Protein AF-A0A924S547-F1 (afdb_monomer)

Secondary structure (DSSP, 8-state):
---STTT-HHHHHHHHHHHS------S-S---S--TT----SEEEEETTEEEEE-HHHHHTT--TT-BHHHHHHH-TT-EE-

Foldseek 3Di:
DPPPCQVCVPVVQVVVQVPDDLDQDPPPDPDDDDDPPPRRAWEFEDDPFFTQGTDPNLVVLVHDGGDGNVVSCVSPVPYHYD

Structure (mmCIF, N/CA/C/O backbone):
data_AF-A0A924S547-F1
#
_entry.id   AF-A0A924S547-F1
#
loop_
_atom_site.group_PDB
_atom_site.id
_atom_site.type_symbol
_atom_site.label_atom_id
_atom_site.label_alt_id
_atom_site.label_comp_id
_atom_site.label_asym_id
_atom_site.label_entity_id
_atom_site.label_seq_id
_atom_site.pdbx_PDB_ins_code
_atom_site.Cartn_x
_atom_site.Cartn_y
_atom_site.Cartn_z
_atom_site.occupancy
_atom_site.B_iso_or_equiv
_atom_site.auth_seq_id
_atom_site.auth_comp_id
_atom_site.auth_asym_id
_atom_site.auth_atom_id
_atom_site.pdbx_PDB_model_num
ATOM 1 N N . MET A 1 1 ? -16.383 -18.197 -5.359 1.00 40.75 1 MET A N 1
ATOM 2 C CA . MET A 1 1 ? -15.352 -18.686 -4.421 1.00 40.75 1 MET A CA 1
ATOM 3 C C . MET A 1 1 ? -13.996 -18.154 -4.864 1.00 40.75 1 MET A C 1
ATOM 5 O O . MET A 1 1 ? -13.434 -18.675 -5.811 1.00 40.75 1 MET A O 1
ATOM 9 N N . LEU A 1 2 ? -13.518 -17.081 -4.228 1.00 47.72 2 LEU A N 1
ATOM 10 C CA . LEU A 1 2 ? -12.189 -16.478 -4.411 1.00 47.72 2 LEU A CA 1
ATOM 11 C C . LEU A 1 2 ? -11.479 -16.554 -3.048 1.00 47.72 2 LEU A C 1
ATOM 13 O O . LEU A 1 2 ? -11.422 -15.583 -2.309 1.00 47.72 2 LEU A O 1
ATOM 17 N N . TRP A 1 3 ? -11.094 -17.764 -2.633 1.00 44.50 3 TRP A N 1
ATOM 18 C CA . TRP A 1 3 ? -10.576 -18.028 -1.275 1.00 44.50 3 TRP A CA 1
ATOM 19 C C . TRP A 1 3 ? -9.061 -18.274 -1.231 1.00 44.50 3 TRP A C 1
ATOM 21 O O . TRP A 1 3 ? -8.507 -18.501 -0.162 1.00 44.50 3 TRP A O 1
ATOM 31 N N . ILE A 1 4 ? -8.371 -18.177 -2.370 1.00 54.81 4 ILE A N 1
ATOM 32 C CA . ILE A 1 4 ? -6.903 -18.245 -2.417 1.00 54.81 4 ILE A CA 1
ATOM 33 C C . ILE A 1 4 ? -6.255 -16.892 -2.089 1.00 54.81 4 ILE A C 1
ATOM 35 O O . ILE A 1 4 ? -5.179 -16.859 -1.500 1.00 54.81 4 ILE A O 1
ATOM 39 N N . GLY A 1 5 ? -6.931 -15.771 -2.365 1.00 52.62 5 GLY A N 1
ATOM 40 C CA . GLY A 1 5 ? -6.293 -14.457 -2.274 1.00 52.62 5 GLY A CA 1
ATOM 41 C C . GLY A 1 5 ? -6.086 -13.896 -0.857 1.00 52.62 5 GLY A C 1
ATOM 42 O O . GLY A 1 5 ? -5.347 -12.929 -0.678 1.00 52.62 5 GLY A O 1
ATOM 43 N N . ILE A 1 6 ? -6.726 -14.491 0.155 1.00 57.88 6 ILE A N 1
ATOM 44 C CA . ILE A 1 6 ? -6.702 -13.984 1.539 1.00 57.88 6 ILE A CA 1
ATOM 45 C C . ILE A 1 6 ? -5.594 -14.658 2.366 1.00 57.88 6 ILE A C 1
ATOM 47 O O . ILE A 1 6 ? -5.065 -14.052 3.294 1.00 57.88 6 ILE A O 1
ATOM 51 N N . HIS A 1 7 ? -5.199 -15.890 2.025 1.00 58.69 7 HIS A N 1
ATOM 52 C CA . HIS A 1 7 ? -4.193 -16.632 2.795 1.00 58.69 7 HIS A CA 1
ATOM 53 C C . HIS A 1 7 ? -2.746 -16.344 2.373 1.00 58.69 7 HIS A C 1
ATOM 55 O O . HIS A 1 7 ? -1.836 -16.571 3.168 1.00 58.69 7 HIS A O 1
ATOM 61 N N . LEU A 1 8 ? -2.527 -15.802 1.170 1.00 66.62 8 LEU A N 1
ATOM 62 C CA . LEU A 1 8 ? -1.205 -15.426 0.659 1.00 66.62 8 LEU A CA 1
AT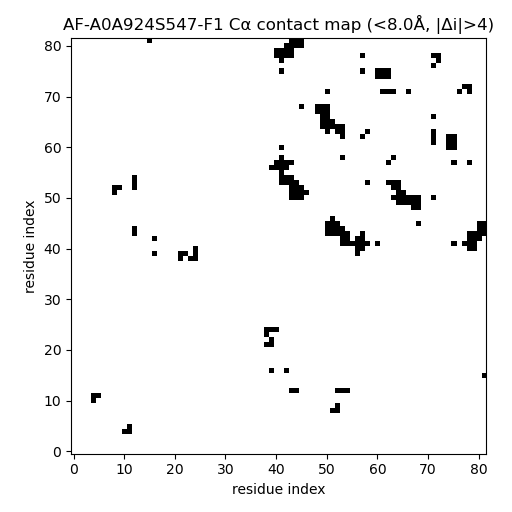OM 63 C C . LEU A 1 8 ? -1.265 -14.042 -0.012 1.00 66.62 8 LEU A C 1
ATOM 65 O O . LEU A 1 8 ? -1.352 -13.954 -1.236 1.00 66.62 8 LEU A O 1
ATOM 69 N N . PRO A 1 9 ? -1.212 -12.942 0.765 1.00 67.06 9 PRO A N 1
ATOM 70 C CA . PRO A 1 9 ? -1.327 -11.584 0.226 1.00 67.06 9 PRO A CA 1
ATOM 71 C C . PRO A 1 9 ? -0.232 -11.237 -0.794 1.00 67.06 9 PRO A C 1
ATOM 73 O O . PRO A 1 9 ? -0.472 -10.420 -1.678 1.00 67.06 9 PRO A O 1
ATOM 76 N N . ALA A 1 10 ? 0.939 -11.878 -0.707 1.00 71.88 10 ALA A N 1
ATOM 77 C CA . ALA A 1 10 ? 2.007 -11.744 -1.698 1.00 71.88 10 ALA A CA 1
ATOM 78 C C . ALA A 1 10 ? 1.598 -12.314 -3.069 1.00 71.88 10 ALA A C 1
ATOM 80 O O . ALA A 1 10 ? 1.703 -11.620 -4.072 1.00 71.88 10 ALA A O 1
ATOM 81 N N . LEU A 1 11 ? 1.015 -13.518 -3.099 1.00 75.94 11 LEU A N 1
ATOM 82 C CA . LEU A 1 11 ? 0.588 -14.176 -4.339 1.00 75.94 11 LEU A CA 1
ATOM 83 C C . LEU A 1 11 ? -0.579 -13.434 -5.013 1.00 75.94 11 LEU A C 1
ATOM 85 O O . LEU A 1 11 ? -0.656 -13.350 -6.240 1.00 75.94 11 LEU A O 1
ATOM 89 N N . SER A 1 12 ? -1.467 -12.839 -4.214 1.00 82.56 12 SER A N 1
ATOM 90 C CA . SER A 1 12 ? -2.517 -11.939 -4.709 1.00 82.56 12 SER A CA 1
ATOM 91 C C . SER A 1 12 ? -1.950 -10.671 -5.333 1.00 82.56 12 SER A C 1
ATOM 93 O O . SER A 1 12 ? -2.451 -10.222 -6.362 1.00 82.56 12 SER A O 1
ATOM 95 N N . LEU A 1 13 ? -0.926 -10.085 -4.707 1.00 83.06 13 LEU A N 1
ATOM 96 C CA . LEU A 1 13 ? -0.289 -8.864 -5.189 1.00 83.06 13 LEU A CA 1
ATOM 97 C C . LEU A 1 13 ? 0.434 -9.119 -6.513 1.00 83.06 13 LEU A C 1
ATOM 99 O O . LEU A 1 13 ? 0.231 -8.364 -7.455 1.00 83.06 13 LEU A O 1
ATOM 103 N N . GLU A 1 14 ? 1.200 -10.204 -6.605 1.00 83.56 14 GLU A N 1
ATOM 104 C CA . GLU A 1 14 ? 1.877 -10.629 -7.837 1.00 83.56 14 GLU A CA 1
ATOM 105 C C . GLU A 1 14 ? 0.878 -10.893 -8.968 1.00 83.56 14 GLU A C 1
ATOM 107 O O . GLU A 1 14 ? 1.038 -10.378 -10.072 1.00 83.56 14 GLU A O 1
ATOM 112 N N . SER A 1 15 ? -0.203 -11.628 -8.681 1.00 84.38 15 SER A N 1
ATO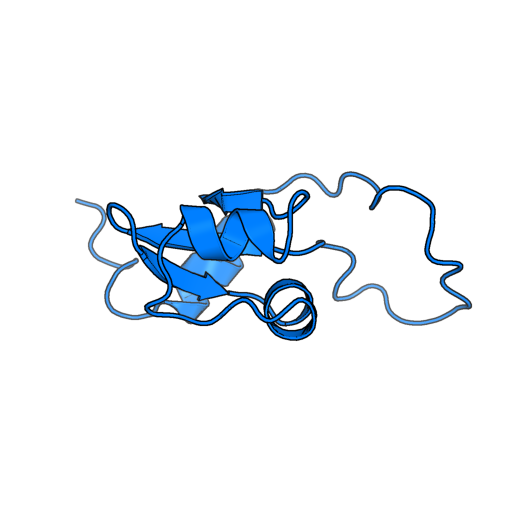M 113 C CA . SER A 1 15 ? -1.252 -11.907 -9.671 1.00 84.38 15 SER A CA 1
ATOM 114 C C . SER A 1 15 ? -1.923 -10.624 -10.161 1.00 84.38 15 SER A C 1
ATOM 116 O O . SER A 1 15 ? -2.186 -10.481 -11.350 1.00 84.38 15 SER A O 1
ATOM 118 N N . PHE A 1 16 ? -2.191 -9.675 -9.259 1.00 84.06 16 PHE A N 1
ATOM 119 C CA . PHE A 1 16 ? -2.756 -8.381 -9.626 1.00 84.06 16 PHE A CA 1
ATOM 120 C C . PHE A 1 16 ? -1.784 -7.575 -10.490 1.00 84.06 16 PHE A C 1
ATOM 122 O O . PHE A 1 16 ? -2.178 -7.102 -11.553 1.00 84.06 16 PHE A O 1
ATOM 129 N N . ILE A 1 17 ? -0.513 -7.487 -10.088 1.00 86.06 17 ILE A N 1
ATOM 130 C CA . ILE A 1 17 ? 0.547 -6.821 -10.853 1.00 86.06 17 ILE A CA 1
ATOM 131 C C . ILE A 1 17 ? 0.658 -7.408 -12.266 1.00 86.06 17 ILE A C 1
ATOM 133 O O . ILE A 1 17 ? 0.687 -6.646 -13.225 1.00 86.06 17 ILE A O 1
ATOM 137 N N . ALA A 1 18 ? 0.605 -8.734 -12.414 1.00 84.62 18 ALA A N 1
ATOM 138 C CA . ALA A 1 18 ? 0.649 -9.406 -13.714 1.00 84.62 18 ALA A CA 1
ATOM 139 C C . ALA A 1 18 ? -0.541 -9.065 -14.637 1.00 84.62 18 ALA A C 1
ATOM 141 O O . ALA A 1 18 ? -0.436 -9.209 -15.854 1.00 84.62 18 ALA A O 1
ATOM 142 N N . THR A 1 19 ? -1.676 -8.609 -14.087 1.00 82.31 19 THR A N 1
ATOM 143 C CA . THR A 1 19 ? -2.831 -8.136 -14.880 1.00 82.31 19 THR A CA 1
ATOM 144 C C . THR A 1 19 ? -2.760 -6.658 -15.250 1.00 82.31 19 THR A C 1
ATOM 146 O O . THR A 1 19 ? -3.533 -6.196 -16.092 1.00 82.31 19 THR A O 1
ATOM 149 N N . LEU A 1 20 ? -1.857 -5.895 -14.634 1.00 77.50 20 LEU A N 1
ATOM 150 C CA . LEU A 1 20 ? -1.665 -4.499 -14.980 1.00 77.50 20 LEU A CA 1
ATOM 151 C C . LEU A 1 20 ? -0.868 -4.440 -16.280 1.00 77.50 20 LEU A C 1
ATOM 153 O O . LEU A 1 20 ? 0.274 -4.885 -16.339 1.00 77.50 20 LEU A O 1
ATOM 157 N N . ALA A 1 21 ? -1.460 -3.855 -17.323 1.00 65.94 21 ALA A N 1
ATOM 158 C CA . ALA A 1 21 ? -0.689 -3.498 -18.505 1.00 65.94 21 ALA A CA 1
ATOM 159 C C . ALA A 1 21 ? 0.519 -2.637 -18.072 1.00 65.94 21 ALA A C 1
ATOM 161 O O . ALA A 1 21 ? 0.336 -1.758 -17.205 1.00 65.94 21 ALA A O 1
ATOM 162 N N . PRO A 1 22 ? 1.717 -2.881 -18.641 1.00 59.88 22 PRO A N 1
ATOM 163 C CA . PRO A 1 22 ? 2.880 -2.031 -18.443 1.00 59.88 22 PRO A CA 1
ATOM 164 C C . PRO A 1 22 ? 2.587 -0.685 -19.107 1.00 59.88 22 PRO A C 1
ATOM 166 O O . PRO A 1 22 ? 2.891 -0.448 -20.271 1.00 59.88 22 PRO A O 1
ATOM 169 N N . GLU A 1 23 ? 1.896 0.182 -18.381 1.00 56.31 23 GLU A N 1
ATOM 170 C CA . GLU A 1 23 ? 1.802 1.587 -18.735 1.00 56.31 23 GLU A CA 1
ATOM 171 C C . GLU A 1 23 ? 3.109 2.239 -18.293 1.00 56.31 23 GLU A C 1
ATOM 173 O O . GLU A 1 23 ? 3.540 2.002 -17.157 1.00 56.31 23 GLU A O 1
ATOM 178 N N . PRO A 1 24 ? 3.752 3.036 -19.157 1.00 51.59 24 PRO A N 1
ATOM 179 C CA . PRO A 1 24 ? 4.979 3.713 -18.790 1.00 51.59 24 PRO A CA 1
ATOM 180 C C . PRO A 1 24 ? 4.694 4.580 -17.561 1.00 51.59 24 PRO A C 1
ATOM 182 O O . PRO A 1 24 ? 3.788 5.419 -17.582 1.00 51.59 24 PRO A O 1
ATOM 185 N N . LEU A 1 25 ? 5.446 4.348 -16.476 1.00 54.72 25 LEU A N 1
ATOM 186 C CA . LEU A 1 25 ? 5.505 5.273 -15.345 1.00 54.72 25 LEU A CA 1
ATOM 187 C C . LEU A 1 25 ? 5.607 6.688 -15.913 1.00 54.72 25 LEU A C 1
ATOM 189 O O . LEU A 1 25 ? 6.449 6.938 -16.777 1.00 54.72 25 LEU A O 1
ATOM 193 N N . ALA A 1 26 ? 4.753 7.595 -15.433 1.00 48.25 26 ALA A N 1
ATOM 194 C CA . ALA A 1 26 ? 4.827 9.009 -15.771 1.00 48.25 26 ALA A CA 1
ATOM 195 C C . ALA A 1 26 ? 6.298 9.463 -15.733 1.00 48.25 26 ALA A C 1
ATOM 197 O O . ALA A 1 26 ? 6.987 9.283 -14.727 1.00 48.25 26 ALA A O 1
ATOM 198 N N . ALA A 1 27 ? 6.758 9.940 -16.889 1.00 45.12 27 ALA A N 1
ATOM 199 C CA . ALA A 1 27 ? 8.139 10.019 -17.347 1.00 45.12 27 ALA A CA 1
ATOM 200 C C . ALA A 1 27 ? 9.005 11.059 -16.612 1.00 45.12 27 ALA A C 1
ATOM 202 O O . ALA A 1 27 ? 9.556 11.956 -17.241 1.00 45.12 27 ALA A O 1
ATOM 203 N N . ASP A 1 28 ? 9.126 10.945 -15.290 1.00 45.41 28 ASP A N 1
ATOM 204 C CA . ASP A 1 28 ? 9.885 11.894 -14.461 1.00 45.41 28 ASP A CA 1
ATOM 205 C C . ASP A 1 28 ? 11.014 11.230 -13.656 1.00 45.41 28 ASP A C 1
ATOM 207 O O . ASP A 1 28 ? 11.651 11.844 -12.803 1.00 45.41 28 ASP A O 1
ATOM 211 N N . ARG A 1 29 ? 11.299 9.952 -13.932 1.00 46.34 29 ARG A N 1
ATOM 212 C CA . ARG A 1 29 ? 12.497 9.271 -13.433 1.00 46.34 29 ARG A CA 1
ATOM 213 C C . ARG A 1 29 ? 13.334 8.855 -14.629 1.00 46.34 29 ARG A C 1
ATOM 215 O O . ARG A 1 29 ? 12.969 7.939 -15.357 1.00 46.34 29 ARG A O 1
ATOM 222 N N . VAL A 1 30 ? 14.436 9.573 -14.831 1.00 44.75 30 VAL A N 1
ATOM 223 C CA . VAL A 1 30 ? 15.530 9.177 -15.719 1.00 44.75 30 VAL A CA 1
ATOM 224 C C . VAL A 1 30 ? 16.049 7.842 -15.188 1.00 44.75 30 VAL A C 1
ATOM 226 O O . VAL A 1 30 ? 16.773 7.809 -14.196 1.00 44.75 30 VAL A O 1
ATOM 229 N N . VAL A 1 31 ? 15.580 6.739 -15.765 1.00 49.56 31 VAL A N 1
ATOM 230 C CA . VAL A 1 31 ? 16.145 5.414 -15.518 1.00 49.56 31 VAL A CA 1
ATOM 231 C C . VAL A 1 31 ? 17.310 5.253 -16.485 1.00 49.56 31 VAL A C 1
ATOM 233 O O . VAL A 1 31 ? 17.123 4.957 -17.662 1.00 49.56 31 VAL A O 1
ATOM 236 N N . ASP A 1 32 ? 18.499 5.577 -15.977 1.00 40.59 32 ASP A N 1
ATOM 237 C CA . ASP A 1 32 ? 19.760 5.056 -16.503 1.00 40.59 32 ASP A CA 1
ATOM 238 C C . ASP A 1 32 ? 19.706 3.521 -16.434 1.00 40.59 32 ASP A C 1
ATOM 240 O O . ASP A 1 32 ? 19.062 2.956 -15.546 1.00 40.59 32 ASP A O 1
ATOM 244 N N . ASP A 1 33 ? 20.336 2.882 -17.412 1.00 55.09 33 ASP A N 1
ATOM 245 C CA . ASP A 1 33 ? 20.282 1.456 -17.723 1.00 55.09 33 ASP A CA 1
ATOM 246 C C . ASP A 1 33 ? 20.272 0.491 -16.510 1.00 55.09 33 ASP A C 1
ATOM 248 O O . ASP A 1 33 ? 21.030 0.665 -15.554 1.00 55.09 33 ASP A O 1
ATOM 252 N N . LEU A 1 34 ? 19.522 -0.616 -16.678 1.00 49.47 34 LEU A N 1
ATOM 253 C CA . LEU A 1 34 ? 19.520 -1.891 -15.919 1.00 49.47 34 LEU A CA 1
ATOM 254 C C . LEU A 1 34 ? 18.490 -2.042 -14.775 1.00 49.47 34 LEU A C 1
ATOM 256 O O . LEU A 1 34 ? 18.803 -1.838 -13.610 1.00 49.47 34 LEU A O 1
ATOM 260 N N . ASP A 1 35 ? 17.268 -2.474 -15.105 1.00 41.62 35 ASP A N 1
ATOM 261 C CA . ASP A 1 35 ? 16.725 -3.795 -14.712 1.00 41.62 35 ASP A CA 1
ATOM 262 C C . ASP A 1 35 ? 15.241 -3.892 -15.111 1.00 41.62 35 ASP A C 1
ATOM 264 O O . ASP A 1 35 ? 14.375 -3.157 -14.641 1.00 41.62 35 ASP A O 1
ATOM 268 N N . GLU A 1 36 ? 14.933 -4.831 -16.001 1.00 47.44 36 GLU A N 1
ATOM 269 C CA . GLU A 1 36 ? 13.623 -5.023 -16.640 1.00 47.44 36 GLU A CA 1
ATOM 270 C C . GLU A 1 36 ? 12.582 -5.700 -15.716 1.00 47.44 36 GLU A C 1
ATOM 272 O O . GLU A 1 36 ? 11.596 -6.260 -16.190 1.00 47.44 36 GLU A O 1
ATOM 277 N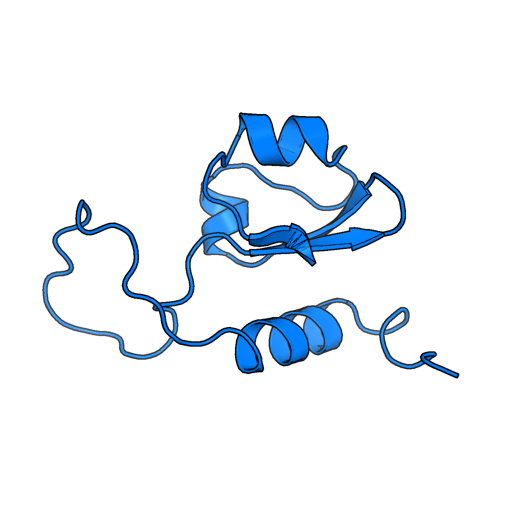 N . ILE A 1 37 ? 12.793 -5.692 -14.394 1.00 47.16 37 ILE A N 1
ATOM 278 C CA . ILE A 1 37 ? 12.043 -6.553 -13.464 1.00 47.16 37 ILE A CA 1
ATOM 279 C C . ILE A 1 37 ? 10.926 -5.810 -12.708 1.00 47.16 37 ILE A C 1
ATOM 281 O O . ILE A 1 37 ? 9.926 -6.437 -12.380 1.00 47.16 37 ILE A O 1
ATOM 285 N N . ASP A 1 38 ? 10.987 -4.486 -12.526 1.00 50.25 38 ASP A N 1
ATOM 286 C CA . ASP A 1 38 ? 10.023 -3.780 -11.656 1.00 50.25 38 ASP A CA 1
ATOM 287 C C . ASP A 1 38 ? 9.531 -2.430 -12.213 1.00 50.25 38 ASP A C 1
ATOM 289 O O . ASP A 1 38 ? 9.342 -1.452 -11.491 1.00 50.25 38 ASP A O 1
ATOM 293 N N . ALA A 1 39 ? 9.233 -2.356 -13.514 1.00 62.28 39 ALA A N 1
ATOM 294 C CA . ALA A 1 39 ? 8.635 -1.156 -14.125 1.00 62.28 39 ALA A CA 1
ATOM 295 C C . ALA A 1 39 ? 7.152 -0.927 -13.745 1.00 62.28 39 ALA A C 1
ATOM 297 O O . ALA A 1 39 ? 6.452 -0.126 -14.369 1.00 62.28 39 ALA A O 1
ATOM 298 N N . VAL A 1 40 ? 6.632 -1.634 -12.741 1.00 71.31 40 VAL A N 1
ATOM 299 C CA . VAL A 1 40 ? 5.267 -1.451 -12.248 1.00 71.31 40 VAL A CA 1
ATOM 300 C C . VAL A 1 40 ? 5.335 -0.475 -11.082 1.00 71.31 40 VAL A C 1
ATOM 302 O O . VAL A 1 40 ? 5.919 -0.774 -10.046 1.00 71.31 40 VAL A O 1
ATOM 305 N N . GLY A 1 41 ? 4.749 0.712 -11.261 1.00 83.25 41 GLY A N 1
ATOM 306 C CA . GLY A 1 41 ? 4.774 1.790 -10.265 1.00 83.25 41 GLY A CA 1
ATOM 307 C C . GLY A 1 41 ? 4.129 1.407 -8.923 1.00 83.25 41 GLY A C 1
ATOM 308 O O . GLY A 1 41 ? 3.836 0.242 -8.665 1.00 83.25 41 GLY A O 1
ATOM 309 N N . PRO A 1 42 ? 3.862 2.368 -8.027 1.00 90.12 42 PRO A N 1
ATOM 310 C CA . PRO A 1 42 ? 3.273 2.064 -6.724 1.00 90.12 42 PRO A CA 1
ATOM 311 C C . PRO A 1 42 ? 1.947 1.289 -6.856 1.00 90.12 42 PRO A C 1
ATOM 313 O O . PRO A 1 42 ? 0.980 1.792 -7.429 1.00 90.12 42 PRO A O 1
ATOM 316 N N . VAL A 1 43 ? 1.888 0.068 -6.319 1.00 89.88 43 VAL A N 1
ATOM 317 C CA . VAL A 1 43 ? 0.705 -0.808 -6.334 1.00 89.88 43 VAL A CA 1
ATOM 318 C C . VAL A 1 43 ? 0.392 -1.284 -4.921 1.00 89.88 43 VAL A C 1
ATOM 320 O O . VAL A 1 43 ? 1.275 -1.732 -4.185 1.00 89.88 43 VAL A O 1
ATOM 323 N N . ALA A 1 44 ? -0.884 -1.235 -4.542 1.00 91.50 44 ALA A N 1
ATOM 324 C CA . ALA A 1 44 ? -1.346 -1.802 -3.284 1.00 91.50 44 ALA A CA 1
ATOM 325 C C . ALA A 1 44 ? -2.725 -2.458 -3.413 1.00 91.50 44 ALA A C 1
ATOM 327 O O . ALA A 1 44 ? -3.612 -1.945 -4.088 1.00 91.50 44 ALA A O 1
ATOM 328 N N . LEU A 1 45 ? -2.912 -3.578 -2.719 1.00 91.19 45 LEU A N 1
ATOM 329 C CA . LEU A 1 45 ? -4.203 -4.247 -2.599 1.00 91.19 45 LEU A CA 1
ATOM 330 C C . LEU A 1 45 ? -4.983 -3.693 -1.412 1.00 91.19 45 LEU A C 1
ATOM 332 O O . LEU A 1 45 ? -4.417 -3.460 -0.337 1.00 91.19 45 LEU A O 1
ATOM 336 N N . VAL A 1 46 ? -6.287 -3.533 -1.586 1.00 90.88 46 VAL A N 1
ATOM 337 C CA . VAL A 1 46 ? -7.223 -2.995 -0.606 1.00 90.88 46 VAL A CA 1
ATOM 338 C C . VAL A 1 46 ? -8.280 -4.043 -0.282 1.00 90.88 46 VAL A C 1
ATOM 340 O O . VAL A 1 46 ? -9.028 -4.473 -1.148 1.00 90.88 46 VAL A O 1
ATOM 343 N N . ASP A 1 47 ? -8.427 -4.373 1.000 1.00 88.06 47 ASP A N 1
ATOM 344 C CA . ASP A 1 47 ? -9.637 -5.034 1.493 1.00 88.06 47 ASP A CA 1
ATOM 345 C C . ASP A 1 47 ? -10.474 -4.036 2.294 1.00 88.06 47 ASP A C 1
ATOM 347 O O . ASP A 1 47 ? -9.991 -3.371 3.223 1.00 88.06 47 ASP A O 1
ATOM 351 N N . ARG A 1 48 ? -11.749 -3.909 1.915 1.00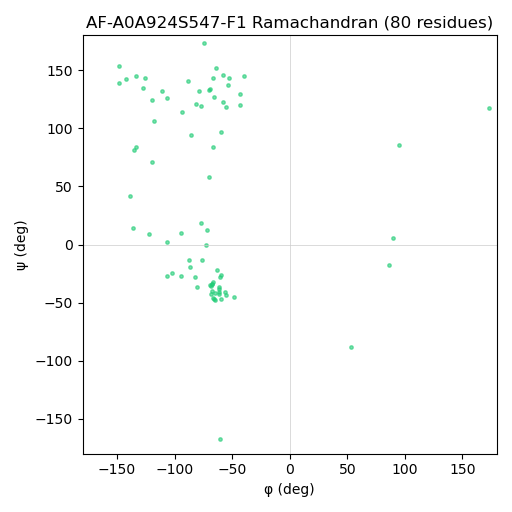 86.62 48 ARG A N 1
ATOM 352 C CA . ARG A 1 48 ? -12.699 -2.890 2.392 1.00 86.62 48 ARG A CA 1
ATOM 353 C C . ARG A 1 48 ? -12.149 -1.465 2.245 1.00 86.62 48 ARG A C 1
ATOM 355 O O . ARG A 1 48 ? -12.376 -0.789 1.247 1.00 86.62 48 ARG A O 1
ATOM 362 N N . HIS A 1 49 ? -11.428 -0.990 3.258 1.00 90.75 49 HIS A N 1
ATOM 363 C CA . HIS A 1 49 ? -10.855 0.357 3.326 1.00 90.75 49 HIS A CA 1
ATOM 364 C C . HIS A 1 49 ? -9.413 0.360 3.840 1.00 90.75 49 HIS A C 1
ATOM 366 O O . HIS A 1 49 ? -8.906 1.418 4.230 1.00 90.75 49 HIS A O 1
ATOM 372 N N . ARG A 1 50 ? -8.759 -0.806 3.878 1.00 91.38 50 ARG A N 1
ATOM 373 C CA . ARG A 1 50 ? -7.402 -0.965 4.393 1.00 91.38 50 ARG A CA 1
ATOM 374 C C . ARG A 1 50 ? -6.497 -1.625 3.374 1.00 91.38 50 ARG A C 1
ATOM 376 O O . ARG A 1 50 ? -6.914 -2.535 2.671 1.00 91.38 50 ARG A O 1
ATOM 383 N N . ILE A 1 51 ? -5.250 -1.177 3.351 1.00 92.81 51 ILE A N 1
ATOM 384 C CA . ILE A 1 51 ? -4.202 -1.827 2.575 1.00 92.81 51 ILE A CA 1
ATOM 385 C C . ILE A 1 51 ? -3.943 -3.211 3.169 1.00 92.81 51 ILE A C 1
ATOM 387 O O . ILE A 1 51 ? -3.691 -3.321 4.368 1.0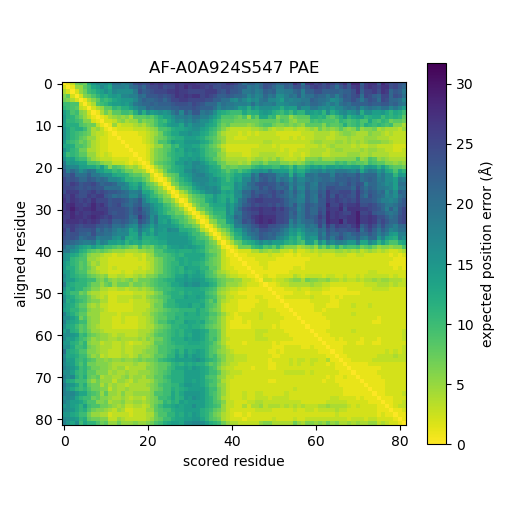0 92.81 51 ILE A O 1
ATOM 391 N N . VAL A 1 52 ? -3.991 -4.254 2.347 1.00 91.75 52 VAL A N 1
ATOM 392 C CA . VAL A 1 52 ? -3.668 -5.634 2.748 1.00 91.75 52 VAL A CA 1
ATOM 393 C C . VAL A 1 52 ? -2.330 -6.105 2.190 1.00 91.75 52 VAL A C 1
ATOM 395 O O . VAL A 1 52 ? -1.659 -6.911 2.827 1.00 91.75 52 VAL A O 1
ATOM 398 N N . ALA A 1 53 ? -1.896 -5.547 1.059 1.00 90.62 53 ALA A N 1
ATOM 399 C CA . ALA A 1 53 ? -0.578 -5.774 0.474 1.00 90.62 53 ALA A CA 1
ATOM 400 C C . ALA A 1 53 ? -0.108 -4.514 -0.265 1.00 90.62 53 ALA A C 1
ATOM 402 O O . ALA A 1 53 ? -0.930 -3.723 -0.717 1.00 90.62 53 ALA A O 1
ATOM 403 N N . ALA A 1 54 ? 1.201 -4.322 -0.383 1.00 90.12 54 ALA A N 1
ATOM 404 C CA . ALA A 1 54 ? 1.811 -3.222 -1.129 1.00 90.12 54 ALA A CA 1
ATOM 405 C C . ALA A 1 54 ? 3.143 -3.697 -1.716 1.00 90.12 54 ALA A C 1
ATOM 407 O O . ALA A 1 54 ? 3.871 -4.405 -1.006 1.00 90.12 54 ALA A O 1
ATOM 408 N N . ASN A 1 55 ? 3.430 -3.319 -2.966 1.00 89.75 55 ASN A N 1
ATOM 409 C CA . ASN A 1 55 ? 4.715 -3.581 -3.617 1.00 89.75 55 ASN A CA 1
ATOM 410 C C . ASN A 1 55 ? 5.810 -2.656 -3.075 1.00 89.75 55 ASN A C 1
ATOM 412 O O . ASN A 1 55 ? 5.537 -1.745 -2.286 1.00 89.75 55 ASN A O 1
ATOM 416 N N . ASP A 1 56 ? 7.050 -2.894 -3.487 1.00 88.94 56 ASP A N 1
ATOM 417 C CA . ASP A 1 56 ? 8.186 -2.147 -2.957 1.00 88.94 56 ASP A CA 1
ATOM 418 C C . ASP A 1 56 ? 8.150 -0.671 -3.374 1.00 88.94 56 ASP A C 1
ATOM 420 O O . ASP A 1 56 ? 8.274 0.184 -2.501 1.00 88.94 56 ASP A O 1
ATOM 424 N N . ALA A 1 57 ? 7.765 -0.348 -4.615 1.00 88.19 57 ALA A N 1
ATOM 425 C CA . ALA A 1 57 ? 7.539 1.039 -5.043 1.00 88.19 57 ALA A CA 1
ATOM 426 C C . ALA A 1 57 ? 6.500 1.781 -4.169 1.00 88.19 57 ALA A C 1
ATOM 428 O O . ALA A 1 57 ? 6.692 2.934 -3.783 1.00 88.19 57 ALA A O 1
ATOM 429 N N . ALA A 1 58 ? 5.399 1.127 -3.780 1.00 89.75 58 ALA A N 1
ATOM 430 C CA . ALA A 1 58 ? 4.427 1.712 -2.855 1.00 89.75 58 ALA A CA 1
ATOM 431 C C . ALA A 1 58 ? 4.986 1.849 -1.430 1.00 89.75 58 ALA A C 1
ATOM 433 O O . ALA A 1 58 ? 4.678 2.821 -0.731 1.00 89.75 58 ALA A O 1
ATOM 434 N N . ARG A 1 59 ? 5.824 0.907 -0.982 1.00 91.12 59 ARG A N 1
ATOM 435 C CA . ARG A 1 59 ? 6.482 0.986 0.329 1.00 91.12 59 ARG A CA 1
ATOM 436 C C . ARG A 1 59 ? 7.515 2.106 0.382 1.00 91.12 59 ARG A C 1
ATOM 438 O O . ARG A 1 59 ? 7.615 2.755 1.427 1.00 91.12 59 ARG A O 1
ATOM 445 N N . GLU A 1 60 ? 8.224 2.374 -0.704 1.00 90.00 60 GLU A N 1
ATOM 446 C CA . GLU A 1 60 ? 9.127 3.521 -0.830 1.00 90.00 60 GLU A CA 1
ATOM 447 C C . GLU A 1 60 ? 8.371 4.848 -0.698 1.00 90.00 60 GLU A C 1
ATOM 449 O O . GLU A 1 60 ? 8.835 5.751 -0.007 1.00 90.00 60 GLU A O 1
ATOM 454 N N . CYS A 1 61 ? 7.143 4.932 -1.222 1.00 88.44 61 CYS A N 1
ATOM 455 C CA . CYS A 1 61 ? 6.250 6.076 -0.994 1.00 88.44 61 CYS A CA 1
ATOM 456 C C . CYS A 1 61 ? 5.651 6.138 0.429 1.00 88.44 61 CYS A C 1
ATOM 458 O O . CYS A 1 61 ? 4.876 7.040 0.736 1.00 88.44 61 CYS A O 1
ATOM 460 N N . GLY A 1 62 ? 5.963 5.187 1.315 1.00 91.56 62 GLY A N 1
ATOM 461 C CA . GLY A 1 62 ? 5.467 5.161 2.697 1.00 91.56 62 GLY A CA 1
ATOM 462 C C . GLY A 1 62 ? 4.146 4.411 2.906 1.00 91.56 62 GLY A C 1
ATOM 463 O O . GLY A 1 62 ? 3.632 4.376 4.030 1.00 91.56 62 GLY A O 1
ATOM 464 N N . VAL A 1 63 ? 3.605 3.756 1.872 1.00 92.44 63 VAL A N 1
ATOM 465 C CA . VAL A 1 63 ? 2.407 2.915 2.002 1.00 92.44 63 VAL A CA 1
ATOM 466 C C . VAL A 1 63 ? 2.744 1.664 2.813 1.00 92.44 63 VAL A C 1
ATOM 468 O O . VAL A 1 63 ? 3.774 1.017 2.610 1.00 92.44 63 VAL A O 1
ATOM 471 N N . ARG A 1 64 ? 1.892 1.309 3.776 1.00 93.94 64 ARG A N 1
ATOM 472 C CA . ARG A 1 64 ? 2.066 0.125 4.633 1.00 93.94 64 ARG A CA 1
ATOM 473 C C . ARG A 1 64 ? 0.759 -0.663 4.750 1.00 93.94 64 ARG A C 1
ATOM 475 O O . ARG A 1 64 ? -0.307 -0.045 4.829 1.00 93.94 64 ARG A O 1
ATOM 482 N N . PRO A 1 65 ? 0.812 -2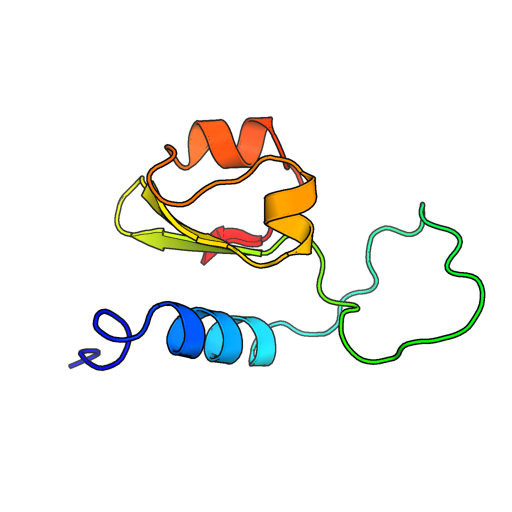.006 4.833 1.00 90.38 65 PRO A N 1
ATOM 483 C CA . PRO A 1 65 ? -0.350 -2.809 5.200 1.00 90.38 65 PRO A CA 1
ATOM 484 C C . PRO A 1 65 ? -0.993 -2.321 6.506 1.00 90.38 65 PRO A C 1
ATOM 486 O O . PRO A 1 65 ? -0.318 -1.855 7.422 1.00 90.38 65 PRO A O 1
ATOM 489 N N . GLY A 1 66 ? -2.319 -2.385 6.580 1.00 88.56 66 GLY A N 1
ATOM 490 C CA . GLY A 1 66 ? -3.125 -1.885 7.691 1.00 88.56 66 GLY A CA 1
ATOM 491 C C . GLY A 1 66 ? -3.496 -0.398 7.604 1.00 88.56 66 GLY A C 1
ATOM 492 O O . GLY A 1 66 ? -4.460 0.007 8.267 1.00 88.56 66 GLY A O 1
ATOM 493 N N . GLN A 1 67 ? -2.815 0.411 6.779 1.00 93.44 67 GLN A N 1
ATOM 494 C CA . GLN A 1 67 ? -3.176 1.818 6.560 1.00 93.44 67 GLN A CA 1
ATOM 495 C C . GLN A 1 67 ? -4.549 1.953 5.895 1.00 93.44 67 GLN A C 1
ATOM 497 O O . GLN A 1 67 ? -4.984 1.088 5.135 1.00 93.44 67 GLN A O 1
ATOM 502 N N . LYS A 1 68 ? -5.240 3.069 6.159 1.00 94.44 68 LYS A N 1
ATOM 503 C CA . LYS A 1 68 ? -6.472 3.413 5.440 1.00 94.44 68 LYS A CA 1
ATOM 504 C C . LYS A 1 68 ? -6.149 3.713 3.977 1.00 94.44 68 LYS A C 1
ATOM 506 O O . LYS A 1 68 ? -5.171 4.403 3.700 1.00 94.44 68 LYS A O 1
ATOM 511 N N . ARG A 1 69 ? -7.039 3.315 3.063 1.00 93.19 69 ARG A N 1
ATOM 512 C CA . ARG A 1 69 ? -6.955 3.645 1.628 1.00 93.19 69 ARG A CA 1
ATOM 513 C C . ARG A 1 69 ? -6.694 5.136 1.381 1.00 93.19 69 ARG A C 1
ATOM 515 O O . ARG A 1 69 ? -5.845 5.484 0.575 1.00 93.19 69 ARG A O 1
ATOM 522 N N . ALA A 1 70 ? -7.410 6.009 2.093 1.00 92.50 70 ALA A N 1
ATOM 523 C CA . ALA A 1 70 ? -7.252 7.458 1.955 1.00 92.50 70 ALA A CA 1
ATOM 524 C C . ALA A 1 70 ? -5.838 7.935 2.329 1.00 92.50 70 ALA A C 1
ATOM 526 O O . ALA A 1 70 ? -5.286 8.797 1.659 1.00 92.50 70 ALA A O 1
ATOM 527 N N . THR A 1 71 ? -5.235 7.347 3.366 1.00 93.31 71 THR A N 1
ATOM 528 C CA . THR A 1 71 ? -3.859 7.657 3.775 1.00 93.31 71 THR A CA 1
ATOM 529 C C . THR A 1 71 ? -2.855 7.170 2.738 1.00 93.31 71 THR A C 1
ATOM 531 O O . THR A 1 71 ? -1.945 7.910 2.391 1.00 93.31 71 THR A O 1
ATOM 534 N N . ALA A 1 72 ? -3.047 5.965 2.198 1.00 91.44 72 ALA A N 1
ATOM 535 C CA . ALA A 1 72 ? -2.191 5.443 1.137 1.00 91.44 72 ALA A CA 1
ATOM 536 C C . ALA A 1 72 ? -2.239 6.320 -0.128 1.00 91.44 72 ALA A C 1
ATOM 538 O O . ALA A 1 72 ? -1.192 6.635 -0.678 1.00 91.44 72 ALA A O 1
ATOM 539 N N . LEU A 1 73 ? -3.427 6.788 -0.537 1.00 90.69 73 LEU A N 1
ATOM 540 C CA . LEU A 1 73 ? -3.575 7.725 -1.662 1.00 90.69 73 LEU A CA 1
ATOM 541 C C . LEU A 1 73 ? -2.982 9.107 -1.381 1.00 90.69 73 LEU A C 1
ATOM 543 O O . LEU A 1 73 ? -2.500 9.754 -2.301 1.00 90.69 73 LEU A O 1
ATOM 547 N N . ALA A 1 74 ? -3.006 9.572 -0.131 1.00 92.38 74 ALA A N 1
ATOM 548 C CA . ALA A 1 74 ? -2.357 10.830 0.23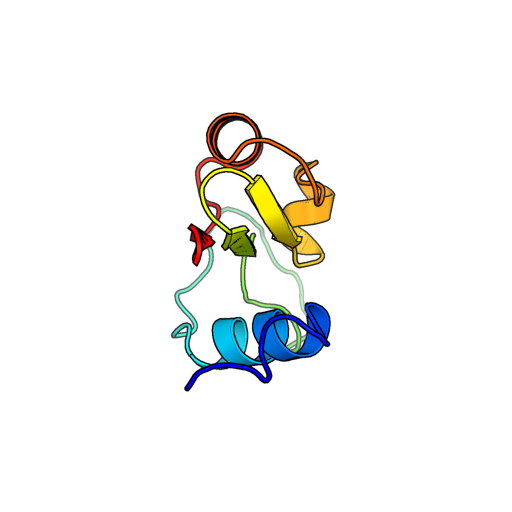1 1.00 92.38 74 ALA A CA 1
ATOM 549 C C . ALA A 1 74 ? -0.823 10.738 0.130 1.00 92.38 74 ALA A C 1
ATOM 551 O O . ALA A 1 74 ? -0.178 11.719 -0.223 1.00 92.38 74 ALA A O 1
ATOM 552 N N . LEU A 1 75 ? -0.251 9.567 0.432 1.00 92.19 75 LEU A N 1
ATOM 553 C CA . LEU A 1 75 ? 1.191 9.305 0.356 1.00 92.19 75 LEU A CA 1
ATOM 554 C C . LEU A 1 75 ? 1.662 8.996 -1.071 1.00 92.19 75 LEU A C 1
ATOM 556 O O . LEU A 1 75 ? 2.743 9.414 -1.472 1.00 92.19 75 LEU A O 1
ATOM 560 N N . ALA A 1 76 ? 0.841 8.283 -1.841 1.00 91.25 76 ALA A N 1
ATOM 561 C CA . ALA A 1 76 ? 1.115 7.915 -3.221 1.00 91.25 76 ALA A CA 1
ATOM 562 C C . ALA A 1 76 ? -0.125 8.19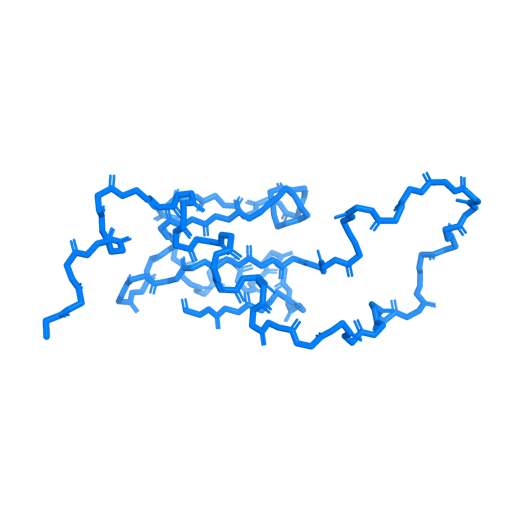5 -4.094 1.00 91.25 76 ALA A C 1
ATOM 564 O O . ALA A 1 76 ? -0.918 7.286 -4.355 1.00 91.25 76 ALA A O 1
ATOM 565 N N . PRO A 1 77 ? -0.310 9.443 -4.569 1.00 88.44 77 PRO A N 1
ATOM 566 C CA . PRO A 1 77 ? -1.481 9.834 -5.364 1.00 88.44 77 PRO A CA 1
ATOM 567 C C . PRO A 1 77 ? -1.627 9.057 -6.673 1.00 88.44 77 PRO A C 1
ATOM 569 O O . PRO A 1 77 ? -2.735 8.858 -7.163 1.00 88.44 77 PRO A O 1
ATOM 572 N N . HIS A 1 78 ? -0.502 8.596 -7.219 1.00 86.44 78 HIS A N 1
ATOM 573 C CA . HIS A 1 78 ? -0.432 7.816 -8.452 1.00 86.44 78 HIS A CA 1
ATOM 574 C C . HIS A 1 78 ? -0.421 6.300 -8.200 1.00 86.44 78 HIS A C 1
ATOM 576 O O . HIS A 1 78 ? -0.172 5.531 -9.126 1.00 86.44 78 HIS A O 1
ATOM 582 N N . ALA A 1 79 ? -0.669 5.853 -6.961 1.00 86.88 79 ALA A N 1
ATOM 583 C CA . ALA A 1 79 ? -0.707 4.430 -6.657 1.00 86.88 79 ALA A CA 1
ATOM 584 C C . ALA A 1 79 ? -1.937 3.753 -7.262 1.00 86.88 79 ALA A C 1
ATOM 586 O O . ALA A 1 79 ? -3.075 4.202 -7.095 1.00 86.88 79 ALA A O 1
ATOM 587 N N . ARG A 1 80 ? -1.709 2.614 -7.916 1.00 89.62 80 ARG A N 1
ATOM 588 C CA . ARG A 1 80 ? -2.768 1.752 -8.441 1.00 89.62 80 ARG A CA 1
ATOM 589 C C . ARG A 1 80 ? -3.285 0.886 -7.293 1.00 89.62 80 ARG A C 1
ATOM 591 O O . ARG A 1 80 ? -2.522 0.156 -6.661 1.00 89.62 80 ARG A O 1
ATOM 598 N N . LEU A 1 81 ? -4.579 1.003 -7.007 1.00 87.88 81 LEU A N 1
ATOM 599 C CA . LEU A 1 81 ? -5.246 0.274 -5.930 1.00 87.88 81 LEU A CA 1
ATOM 600 C C . LEU A 1 81 ? -6.217 -0.758 -6.503 1.00 87.88 81 LEU A C 1
ATOM 602 O O . LEU A 1 81 ? -7.015 -0.399 -7.370 1.00 87.88 81 LEU A O 1
ATOM 606 N N . GLY A 1 82 ? -6.157 -1.992 -6.000 1.00 84.19 82 GLY A N 1
ATOM 607 C CA . GLY A 1 82 ? -6.990 -3.126 -6.428 1.00 84.19 82 GLY A CA 1
ATOM 608 C C . GLY A 1 82 ? -7.659 -3.853 -5.281 1.00 84.19 82 GLY A C 1
ATOM 609 O O . GLY A 1 82 ? -7.086 -3.823 -4.170 1.00 84.19 82 GLY A O 1
#

Solvent-accessible surface area (backbone atoms only — not comparable to full-atom values): 5027 Å² total; per-residue (Å²): 139,83,75,67,52,78,83,37,44,65,61,39,48,54,55,51,55,74,70,49,75,88,59,78,61,79,90,80,68,90,75,72,87,88,73,98,82,67,72,64,64,29,32,34,35,53,55,100,58,24,25,65,29,62,41,67,58,19,40,74,47,66,40,52,62,70,38,43,48,69,56,37,40,72,54,32,76,83,44,50,75,83

Mean predicted aligned error: 9.54 Å

Nearest PDB structures (foldseek):
  3gv7-assembly1_B  TM=9.739E-01  e=2.455E-03  Homo sapiens
  4eyi-assembly1_B  TM=9.670E-01  e=2.455E-03  Homo sapiens
  1t94-assembly1_A  TM=9.456E-01  e=2.133E-03  Homo sapiens
  3mfi-assembly1_A  TM=8.182E-01  e=1.400E-03  Saccharomyces cerevisiae
  3ohb-assembly1_A  TM=8.179E-01  e=1.400E-03  Saccharomyces cerevisiae

pLDDT: mean 75.73, std 18.22, range [40.59, 94.44]

Radius of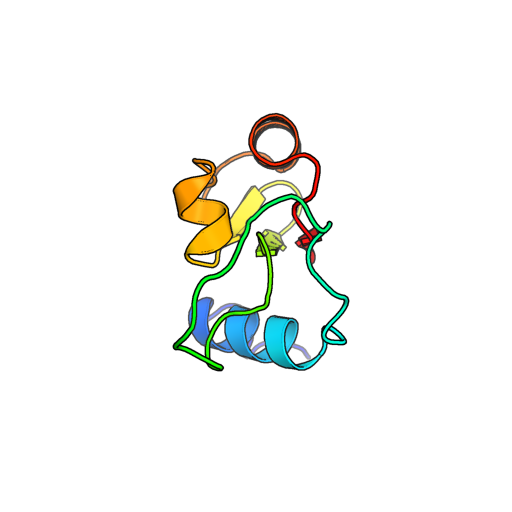 gyration: 13.11 Å; Cα contacts (8 Å, |Δi|>4): 107; chains: 1; bounding box: 36×31×26 Å

Sequence (82 aa):
MLWIGIHLPALSLESFIATLAPEPLAADRVVDDLDEIDAVGPVALVDRHRIVAANDAARECGVRPGQKRATALALAPHARLG